Protein AF-A0A7W3LYQ3-F1 (afdb_monomer)

Solvent-accessible surface area (backbone atoms only — not comparable to full-atom values): 3564 Å² total; per-residue (Å²): 89,82,48,70,52,77,50,78,57,96,94,44,78,50,74,52,75,48,75,54,75,90,74,55,84,85,52,45,50,60,61,32,44,79,71,51,24,34,74,76,45,65,76,45,95,85,64,85,40,71,44,72,40,77,103

Structure (mmCIF, N/CA/C/O backbone):
data_AF-A0A7W3LYQ3-F1
#
_entry.id   AF-A0A7W3LYQ3-F1
#
loop_
_atom_site.group_PDB
_atom_site.id
_atom_site.type_symbol
_atom_site.label_atom_id
_atom_site.label_alt_id
_atom_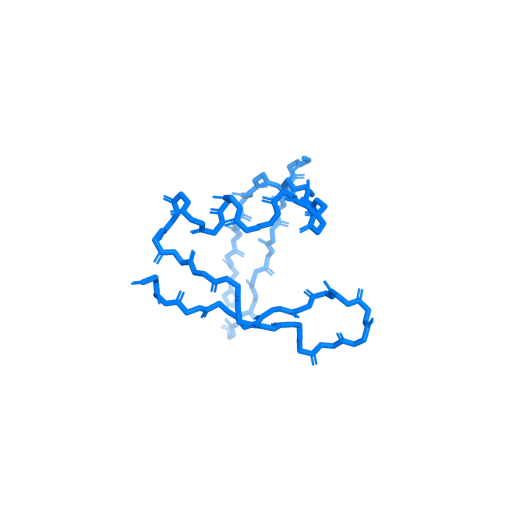site.label_comp_id
_atom_site.label_asym_id
_atom_site.label_entity_id
_atom_site.label_seq_id
_atom_site.pdbx_PDB_ins_code
_atom_site.Cartn_x
_atom_site.Cartn_y
_atom_site.Cartn_z
_atom_site.occupancy
_atom_site.B_iso_or_equiv
_atom_site.auth_seq_id
_atom_site.auth_comp_id
_atom_site.auth_asym_id
_atom_site.auth_atom_id
_atom_site.pdbx_PDB_model_num
ATOM 1 N N . MET A 1 1 ? 12.527 5.283 8.596 1.00 79.88 1 MET A N 1
ATOM 2 C CA . MET A 1 1 ? 12.003 6.192 9.644 1.00 79.88 1 MET A CA 1
ATOM 3 C C . MET A 1 1 ? 10.957 5.421 10.442 1.00 79.88 1 MET A C 1
ATOM 5 O O . MET A 1 1 ? 10.242 4.639 9.836 1.00 79.88 1 MET A O 1
ATOM 9 N N . SER A 1 2 ? 10.895 5.521 11.771 1.00 85.31 2 SER A N 1
ATOM 10 C CA . SER A 1 2 ? 9.823 4.864 12.539 1.00 85.31 2 SER A CA 1
ATOM 11 C C . SER A 1 2 ? 8.622 5.798 12.653 1.00 85.31 2 SER A C 1
ATOM 13 O O . SER A 1 2 ? 8.774 6.992 12.905 1.00 85.31 2 SER A O 1
ATOM 15 N N . ALA A 1 3 ? 7.430 5.256 12.439 1.00 89.50 3 ALA A N 1
ATOM 16 C CA . ALA A 1 3 ? 6.172 5.974 12.549 1.00 89.50 3 ALA A CA 1
ATOM 17 C C . ALA A 1 3 ? 5.192 5.150 13.386 1.00 89.50 3 ALA A C 1
ATOM 19 O O . ALA A 1 3 ? 5.270 3.924 13.429 1.00 89.50 3 ALA A O 1
ATOM 20 N N . THR A 1 4 ? 4.275 5.827 14.071 1.00 93.44 4 THR A N 1
ATOM 21 C CA . THR A 1 4 ? 3.156 5.181 14.761 1.00 93.44 4 THR A CA 1
ATOM 22 C C . THR A 1 4 ? 1.872 5.778 14.225 1.00 93.44 4 THR A C 1
ATOM 24 O O . THR A 1 4 ? 1.654 6.980 14.361 1.00 93.44 4 THR A O 1
ATOM 27 N N . ILE A 1 5 ? 1.040 4.947 13.602 1.00 94.31 5 ILE A N 1
ATOM 28 C CA . ILE A 1 5 ? -0.310 5.340 13.205 1.00 94.31 5 ILE A CA 1
ATOM 29 C C . ILE A 1 5 ? -1.265 5.045 14.353 1.00 94.31 5 ILE A C 1
ATOM 31 O O . ILE A 1 5 ? -1.139 4.038 15.052 1.00 94.31 5 ILE A O 1
ATOM 35 N N . GLU A 1 6 ? -2.236 5.934 14.517 1.00 96.81 6 GLU A N 1
ATOM 36 C CA . GLU A 1 6 ? -3.349 5.779 15.433 1.00 96.81 6 GLU A CA 1
ATOM 37 C C . GLU A 1 6 ? -4.660 5.647 14.653 1.00 96.81 6 GLU A C 1
ATOM 39 O O . GLU A 1 6 ? -4.977 6.481 13.808 1.00 96.81 6 GLU A O 1
ATOM 44 N N . TYR A 1 7 ? -5.440 4.624 14.991 1.00 94.44 7 TYR A N 1
ATOM 45 C CA . TYR A 1 7 ? -6.777 4.391 14.462 1.00 94.44 7 TYR A CA 1
ATOM 46 C C . TYR A 1 7 ? -7.814 4.691 15.544 1.00 94.44 7 TYR A C 1
ATOM 48 O O . TYR A 1 7 ? -7.672 4.232 16.682 1.00 94.44 7 TYR A O 1
ATOM 56 N N . ARG A 1 8 ? -8.869 5.431 15.184 1.00 96.31 8 ARG A N 1
ATOM 57 C CA . ARG A 1 8 ? -10.026 5.707 16.048 1.00 96.31 8 ARG A CA 1
ATOM 58 C C . ARG A 1 8 ? -11.311 5.274 15.355 1.00 96.31 8 ARG A C 1
ATOM 60 O O . ARG A 1 8 ? -11.586 5.742 14.255 1.00 96.31 8 ARG A O 1
ATOM 67 N N . LEU A 1 9 ? -12.097 4.425 16.013 1.00 95.25 9 LEU A N 1
ATOM 68 C CA . LEU A 1 9 ? -13.416 3.996 15.536 1.00 95.25 9 LEU A CA 1
ATOM 69 C C . LEU A 1 9 ? -14.318 3.681 16.734 1.00 95.25 9 LEU A C 1
ATOM 71 O O . LEU A 1 9 ? -13.896 2.955 17.631 1.00 95.25 9 LEU A O 1
ATOM 75 N N . ASP A 1 10 ? -15.529 4.244 16.772 1.00 95.25 10 ASP A N 1
ATOM 76 C CA . ASP A 1 10 ? -16.525 4.042 17.842 1.00 95.25 10 ASP A CA 1
ATOM 77 C C . ASP A 1 10 ? -15.958 4.172 19.268 1.00 95.25 10 ASP A C 1
ATOM 79 O O . ASP A 1 10 ? -16.169 3.332 20.143 1.00 95.25 10 ASP A O 1
ATOM 83 N N . GLY A 1 11 ? -15.162 5.223 19.495 1.00 95.00 11 GLY A N 1
ATOM 84 C CA . GLY A 1 11 ? -14.536 5.508 20.792 1.00 95.00 11 GLY A CA 1
ATOM 85 C C . GLY A 1 11 ? -13.379 4.578 21.170 1.00 95.00 11 GLY A C 1
ATOM 86 O O . GLY A 1 11 ? -12.738 4.783 22.199 1.00 95.00 11 GLY A O 1
ATOM 87 N N . ARG A 1 12 ? -13.065 3.581 20.340 1.00 95.75 12 ARG A N 1
ATOM 88 C CA . ARG A 1 12 ? -11.916 2.695 20.521 1.00 95.75 12 ARG A CA 1
ATOM 89 C C . ARG A 1 12 ? -10.694 3.265 19.812 1.00 95.75 12 ARG A C 1
ATOM 91 O O . ARG A 1 12 ? -10.805 3.905 18.765 1.00 95.75 12 ARG A O 1
ATOM 98 N N . ARG A 1 13 ? -9.526 3.024 20.405 1.00 96.94 13 ARG A N 1
ATOM 99 C CA . ARG A 1 13 ? -8.231 3.516 19.935 1.00 96.94 13 ARG A CA 1
ATOM 100 C C . ARG A 1 13 ? -7.245 2.362 19.827 1.00 96.94 13 ARG A C 1
ATOM 102 O O . ARG A 1 13 ? -7.062 1.620 20.789 1.00 96.94 13 ARG A O 1
ATOM 109 N N . TRP A 1 14 ? -6.566 2.278 18.689 1.00 97.75 14 TRP A N 1
ATOM 110 C CA . TRP A 1 14 ? -5.454 1.357 18.460 1.00 97.75 14 TRP A CA 1
ATOM 111 C C . TRP A 1 14 ? -4.269 2.116 17.894 1.00 97.75 14 TRP A C 1
ATOM 113 O O . TRP A 1 14 ? -4.434 3.112 17.192 1.00 97.75 14 TRP A O 1
ATOM 123 N N . THR A 1 15 ? -3.073 1.626 18.182 1.00 96.19 15 THR A N 1
ATOM 124 C CA . THR A 1 15 ? -1.836 2.165 17.625 1.00 96.19 15 THR A CA 1
ATOM 125 C C . THR A 1 15 ? -1.010 1.040 17.033 1.00 96.19 15 THR A C 1
ATOM 127 O O . THR A 1 15 ? -0.928 -0.036 17.624 1.00 96.19 15 THR A O 1
ATOM 130 N N . HIS A 1 16 ? -0.374 1.300 15.897 1.00 94.06 16 HIS A N 1
ATOM 131 C CA . HIS A 1 16 ? 0.555 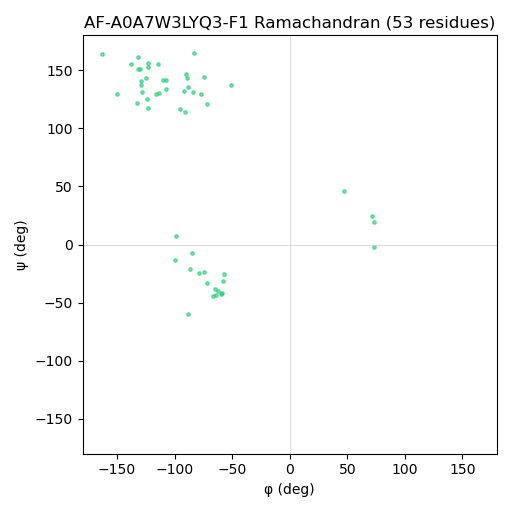0.375 15.261 1.00 94.06 16 HIS A CA 1
ATOM 132 C C . HIS A 1 16 ? 1.820 1.131 14.864 1.00 94.06 16 HIS A C 1
ATOM 134 O O . HIS A 1 16 ? 1.756 2.120 14.129 1.00 94.06 16 HIS A O 1
ATOM 140 N N . SER A 1 17 ? 2.960 0.676 15.379 1.00 93.31 17 SER A N 1
ATOM 141 C CA . SER A 1 17 ? 4.268 1.207 15.013 1.00 93.31 17 SER A CA 1
ATOM 142 C C . SER A 1 17 ? 4.846 0.400 13.859 1.00 93.31 17 SER A C 1
ATOM 144 O O . SER A 1 17 ? 4.868 -0.827 13.907 1.00 93.31 17 SER A O 1
ATOM 146 N N . PHE A 1 18 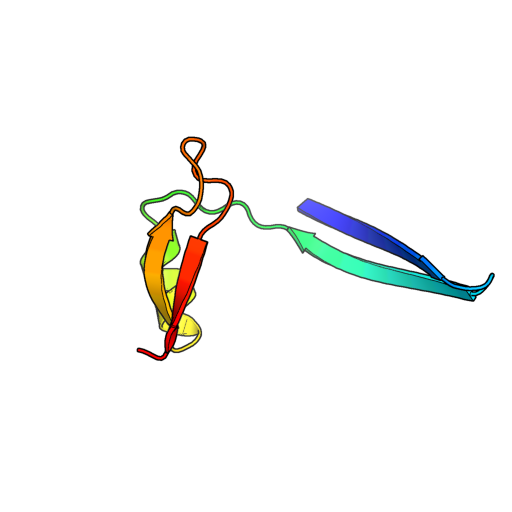? 5.341 1.099 12.845 1.00 88.25 18 PHE A N 1
ATOM 147 C CA . PHE A 1 18 ? 5.962 0.511 11.668 1.00 88.25 18 PHE A CA 1
ATOM 148 C C . PHE A 1 18 ? 7.210 1.301 11.284 1.00 88.25 18 PHE A C 1
ATOM 150 O O . PHE A 1 18 ? 7.357 2.490 11.588 1.00 88.25 18 PHE A O 1
ATOM 157 N N . THR A 1 19 ? 8.132 0.636 10.600 1.00 87.56 19 THR A N 1
ATOM 158 C CA . THR A 1 19 ? 9.260 1.308 9.965 1.00 87.56 19 THR A CA 1
ATOM 159 C C . THR A 1 19 ? 8.859 1.658 8.543 1.00 87.56 19 THR A C 1
ATOM 161 O O . THR A 1 19 ? 8.650 0.771 7.723 1.00 87.56 19 THR A O 1
ATOM 164 N N . SER A 1 20 ? 8.762 2.949 8.235 1.00 82.56 20 SER A N 1
ATOM 165 C CA . SER A 1 20 ? 8.656 3.395 6.853 1.00 82.56 20 SER A CA 1
ATOM 166 C C . SER A 1 20 ? 10.032 3.339 6.191 1.00 82.56 20 SER A C 1
ATOM 168 O O . SER A 1 20 ? 11.032 3.859 6.712 1.00 82.56 20 SER A O 1
ATOM 170 N N . ARG A 1 21 ? 10.079 2.698 5.025 1.00 84.38 21 ARG A N 1
ATOM 171 C CA . ARG A 1 21 ? 11.184 2.783 4.074 1.00 84.38 21 ARG A CA 1
ATOM 172 C C . ARG A 1 21 ? 10.633 3.432 2.813 1.00 84.38 21 ARG A C 1
ATOM 174 O O . ARG A 1 21 ? 9.571 3.043 2.339 1.00 84.38 21 ARG A O 1
ATOM 181 N N . ARG A 1 22 ? 11.323 4.463 2.329 1.00 83.25 22 ARG A N 1
ATOM 182 C CA . ARG A 1 22 ? 11.011 5.072 1.039 1.00 83.25 22 ARG A CA 1
ATOM 183 C C . ARG A 1 22 ? 11.705 4.239 -0.031 1.00 83.25 22 ARG A C 1
ATOM 185 O O . ARG A 1 22 ? 12.887 3.948 0.133 1.00 83.25 22 ARG A O 1
ATOM 192 N N . PHE A 1 23 ? 10.963 3.871 -1.060 1.00 83.38 23 PHE A N 1
ATOM 193 C CA . PHE A 1 23 ? 11.483 3.215 -2.252 1.00 83.38 23 PHE A CA 1
ATOM 194 C C . PHE A 1 23 ? 11.398 4.201 -3.412 1.00 83.38 23 PHE A C 1
ATOM 196 O O . PHE A 1 23 ? 10.454 4.995 -3.464 1.00 83.38 23 PHE A O 1
ATOM 203 N N . GLY A 1 24 ? 12.404 4.193 -4.281 1.00 84.19 24 GLY A N 1
ATOM 204 C CA . GLY A 1 24 ? 12.305 4.840 -5.587 1.00 84.19 24 GLY A CA 1
ATOM 205 C C . GLY A 1 24 ? 11.613 3.937 -6.608 1.00 84.19 24 GLY A C 1
ATOM 206 O O . GLY A 1 24 ? 11.512 2.727 -6.402 1.00 84.19 24 GLY A O 1
ATOM 207 N N . ASP A 1 25 ? 11.190 4.521 -7.728 1.00 83.19 25 ASP A N 1
ATOM 208 C CA . ASP A 1 25 ? 10.513 3.806 -8.819 1.00 83.19 25 ASP A CA 1
ATOM 209 C C . ASP A 1 25 ? 11.358 2.652 -9.380 1.00 83.19 25 ASP A C 1
ATOM 211 O O . ASP A 1 25 ? 10.814 1.632 -9.792 1.00 83.19 25 ASP A O 1
ATOM 215 N N . GLU A 1 26 ? 12.687 2.787 -9.349 1.00 86.81 26 GLU A N 1
ATOM 216 C CA . GLU A 1 26 ? 13.635 1.763 -9.805 1.00 86.81 26 GLU A CA 1
ATOM 217 C C . GLU A 1 26 ? 13.706 0.553 -8.858 1.00 86.81 26 GLU A C 1
ATOM 219 O O . GLU A 1 26 ? 13.888 -0.569 -9.315 1.00 86.81 26 GLU A O 1
ATOM 224 N N . GLU A 1 27 ? 13.541 0.759 -7.546 1.00 90.62 27 GLU A N 1
ATOM 225 C CA . GLU A 1 27 ? 13.609 -0.308 -6.529 1.00 90.62 27 GLU A CA 1
ATOM 226 C C . GLU A 1 27 ? 12.256 -1.008 -6.323 1.00 90.62 27 GLU A C 1
ATOM 228 O O . GLU A 1 27 ? 12.184 -2.114 -5.786 1.00 90.62 27 GLU A O 1
ATOM 233 N N . LEU A 1 28 ? 11.162 -0.345 -6.704 1.00 90.25 28 LEU A N 1
ATOM 234 C CA . LEU A 1 28 ? 9.802 -0.798 -6.439 1.00 90.25 28 LEU A CA 1
ATOM 235 C C . LEU A 1 28 ? 9.473 -2.179 -7.047 1.00 90.25 28 LEU A C 1
ATOM 237 O O . LEU A 1 28 ? 8.861 -2.984 -6.337 1.00 90.25 28 LEU A O 1
ATOM 241 N N . PRO A 1 29 ? 9.865 -2.509 -8.297 1.00 92.69 29 PRO A N 1
ATOM 242 C CA . PRO A 1 29 ? 9.593 -3.822 -8.882 1.00 92.69 29 PRO A CA 1
ATOM 243 C C . PRO A 1 29 ? 10.255 -4.971 -8.117 1.00 92.69 29 PRO A C 1
ATOM 245 O O . PRO A 1 29 ? 9.614 -5.998 -7.901 1.00 92.69 29 PRO A O 1
ATOM 248 N N . ASP A 1 30 ? 11.495 -4.787 -7.659 1.00 93.31 30 ASP A N 1
ATOM 249 C CA . ASP A 1 30 ? 12.243 -5.825 -6.944 1.00 93.31 30 ASP A CA 1
ATOM 250 C C . ASP A 1 30 ? 11.597 -6.133 -5.588 1.00 93.31 30 ASP A C 1
ATOM 252 O O . ASP A 1 30 ? 11.367 -7.293 -5.246 1.00 93.31 30 ASP A O 1
ATOM 256 N N . VAL A 1 31 ? 11.206 -5.093 -4.847 1.00 92.75 31 VAL A N 1
ATOM 257 C CA . VAL A 1 31 ? 10.541 -5.227 -3.538 1.00 92.75 31 VAL A CA 1
ATOM 258 C C . VAL A 1 31 ? 9.172 -5.903 -3.663 1.00 92.75 31 VAL A C 1
ATOM 260 O O . VAL A 1 31 ? 8.785 -6.707 -2.810 1.00 92.75 31 VAL A O 1
ATOM 263 N N . LEU A 1 32 ? 8.424 -5.599 -4.727 1.00 93.69 32 LEU A N 1
ATOM 264 C CA . LEU A 1 32 ? 7.182 -6.309 -5.032 1.00 93.69 32 LEU A CA 1
ATOM 265 C C . LEU A 1 32 ? 7.464 -7.781 -5.352 1.00 93.69 32 LEU A C 1
ATOM 267 O O . LEU A 1 32 ? 6.782 -8.657 -4.813 1.00 93.69 32 LEU A O 1
ATOM 271 N N . GL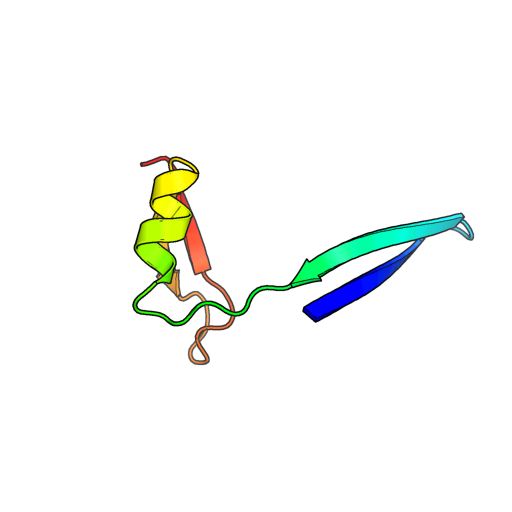Y A 1 33 ? 8.500 -8.048 -6.149 1.00 95.88 33 GLY A N 1
ATOM 272 C CA . GLY A 1 33 ? 8.929 -9.394 -6.520 1.00 95.88 33 GLY A CA 1
ATOM 273 C C . GLY A 1 33 ? 9.286 -10.262 -5.314 1.00 95.88 33 GLY A C 1
ATOM 274 O O . GLY A 1 33 ? 8.846 -11.409 -5.238 1.00 95.88 33 GLY A O 1
ATOM 275 N N . GLU A 1 34 ? 9.979 -9.706 -4.315 1.00 94.88 34 GLU A N 1
ATOM 276 C CA . GLU A 1 34 ? 10.272 -10.385 -3.040 1.00 94.88 34 GLU A CA 1
ATOM 277 C C . GLU A 1 34 ? 9.002 -10.847 -2.299 1.00 94.88 34 GLU A C 1
ATOM 279 O O . GLU A 1 34 ? 9.035 -11.815 -1.539 1.00 94.88 34 GLU A O 1
ATOM 284 N N . SER A 1 35 ? 7.871 -10.183 -2.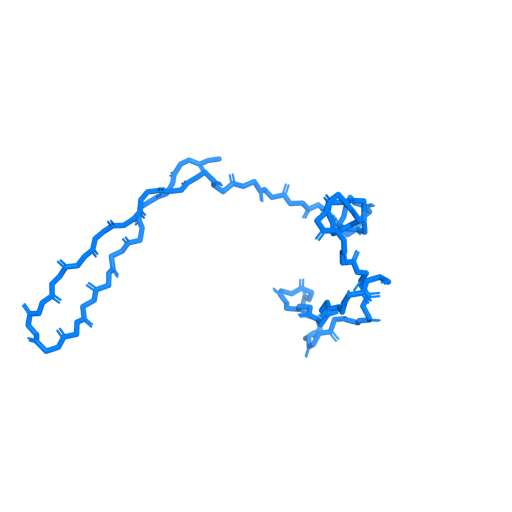548 1.00 93.62 35 SER A N 1
ATOM 285 C CA . SER A 1 35 ? 6.561 -10.500 -1.966 1.00 93.62 35 SER A CA 1
ATOM 286 C C . SER A 1 35 ? 5.656 -11.317 -2.900 1.00 93.62 35 SER A C 1
ATOM 288 O O . SER A 1 35 ? 4.482 -11.519 -2.587 1.00 93.62 35 SER A O 1
ATOM 290 N N . GLY A 1 36 ? 6.165 -11.781 -4.048 1.00 96.50 36 GLY A N 1
ATOM 291 C CA . GLY A 1 36 ? 5.383 -12.507 -5.055 1.00 96.50 36 GLY A CA 1
ATOM 292 C C . GLY A 1 36 ? 4.399 -11.623 -5.825 1.00 96.50 36 GLY A C 1
ATOM 293 O O . GLY A 1 36 ? 3.382 -12.111 -6.320 1.00 96.50 36 GLY A O 1
ATOM 294 N N . LEU A 1 37 ? 4.672 -10.321 -5.897 1.00 97.25 37 LEU A N 1
ATOM 295 C CA . LEU A 1 37 ? 3.863 -9.336 -6.600 1.00 97.25 37 LEU A CA 1
ATOM 296 C C . LEU A 1 37 ? 4.634 -8.744 -7.786 1.00 97.25 37 LEU A C 1
ATOM 298 O 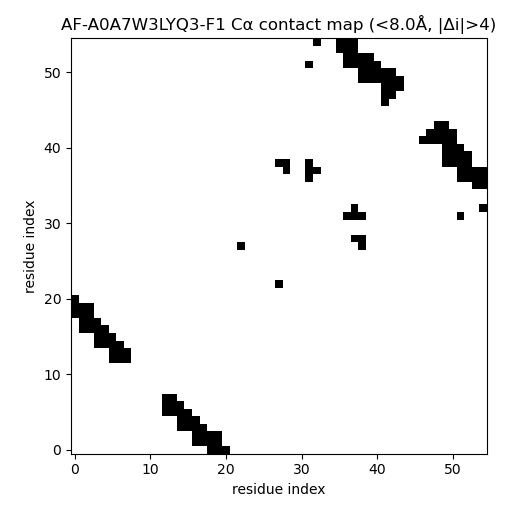O . LEU A 1 37 ? 5.857 -8.692 -7.798 1.00 97.25 37 LEU A O 1
ATOM 302 N N . SER A 1 38 ? 3.898 -8.249 -8.773 1.00 96.25 38 SER A N 1
ATOM 303 C CA . SER A 1 38 ? 4.404 -7.494 -9.918 1.00 96.25 38 SER A CA 1
ATOM 304 C C . SER A 1 38 ? 3.692 -6.148 -10.016 1.00 96.25 38 SER A C 1
ATOM 306 O O . SER A 1 38 ? 2.487 -6.050 -9.751 1.00 96.25 38 SER A O 1
ATOM 308 N N . LEU A 1 39 ? 4.433 -5.109 -10.409 1.00 94.44 39 LEU A N 1
ATOM 309 C CA . LEU A 1 39 ? 3.879 -3.787 -10.699 1.00 94.44 39 LEU A CA 1
ATOM 310 C C . LEU A 1 39 ? 3.084 -3.834 -12.015 1.00 94.44 39 LEU A C 1
ATOM 312 O O . LEU A 1 39 ? 3.646 -4.157 -13.056 1.00 94.44 39 LEU A O 1
ATOM 316 N N . ASP A 1 40 ? 1.791 -3.502 -11.971 1.00 94.88 40 ASP A N 1
ATOM 317 C CA . ASP A 1 40 ? 0.938 -3.361 -13.165 1.00 94.88 40 ASP A CA 1
ATOM 318 C C . ASP A 1 40 ? 1.026 -1.920 -13.688 1.00 94.88 40 ASP A C 1
ATOM 320 O O . ASP A 1 40 ? 1.477 -1.678 -14.806 1.00 94.88 40 ASP A O 1
ATOM 324 N N . ARG A 1 41 ? 0.646 -0.945 -12.850 1.00 93.25 41 ARG A N 1
ATOM 325 C CA . ARG A 1 41 ? 0.680 0.485 -13.192 1.00 93.25 41 ARG A CA 1
ATOM 326 C C . ARG A 1 41 ? 0.606 1.387 -11.965 1.00 93.25 41 ARG A C 1
ATOM 328 O O . ARG A 1 41 ? 0.134 0.963 -10.910 1.00 93.25 41 ARG A O 1
ATOM 335 N N . PHE A 1 42 ? 0.954 2.655 -12.154 1.00 92.69 42 PHE A N 1
ATOM 336 C CA . PHE A 1 42 ? 0.564 3.730 -11.246 1.00 92.69 42 PHE A CA 1
ATOM 337 C C . PHE A 1 42 ? -0.917 4.083 -11.433 1.00 92.69 42 PHE A C 1
ATOM 339 O O . PHE A 1 42 ? -1.470 3.981 -12.532 1.00 92.69 42 PHE A O 1
ATOM 346 N N . LEU A 1 43 ? -1.576 4.430 -10.333 1.00 94.75 43 LEU A N 1
ATOM 347 C CA . LEU A 1 43 ? 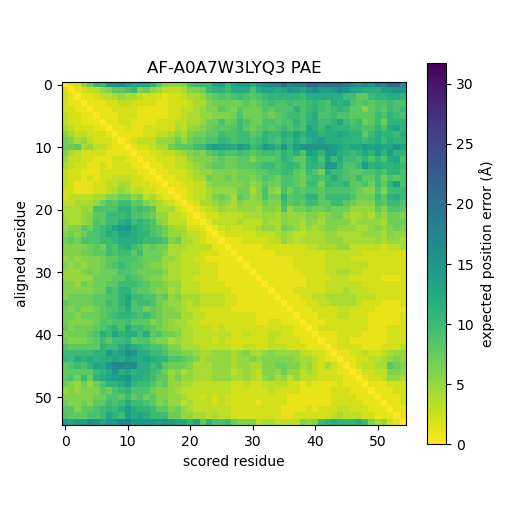-2.987 4.815 -10.287 1.00 94.75 43 LEU A CA 1
ATOM 348 C C . LEU A 1 43 ? -3.174 6.335 -10.250 1.00 94.75 43 LEU A C 1
ATOM 350 O O . LEU A 1 43 ? -4.289 6.808 -10.463 1.00 94.75 43 LEU A 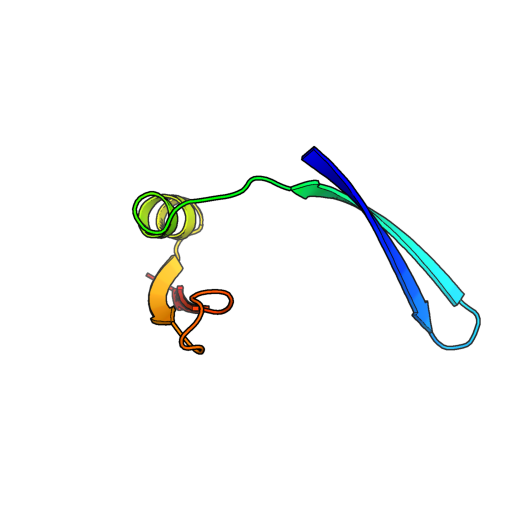O 1
ATOM 354 N N . ASP A 1 44 ? -2.101 7.078 -9.995 1.00 92.62 44 ASP A N 1
ATOM 355 C CA . ASP A 1 44 ? -2.051 8.531 -9.965 1.00 92.62 44 ASP A CA 1
ATOM 356 C C . ASP A 1 44 ? -0.865 9.067 -10.782 1.00 92.62 44 ASP A C 1
ATOM 358 O O . ASP A 1 44 ? 0.079 8.349 -11.110 1.00 92.62 44 ASP A O 1
ATOM 362 N N . GLU A 1 45 ? -0.937 10.349 -11.142 1.00 88.56 45 GLU A N 1
ATOM 363 C CA . GLU A 1 45 ? 0.118 11.026 -11.910 1.00 88.56 45 GLU A CA 1
ATOM 364 C C . GLU A 1 45 ? 1.357 11.328 -11.053 1.00 88.56 45 GLU A C 1
ATOM 366 O O . GLU A 1 45 ? 2.457 11.469 -11.580 1.00 88.56 45 GLU A O 1
ATOM 371 N N . GLU A 1 46 ? 1.181 11.419 -9.732 1.00 87.44 46 GLU A N 1
ATOM 372 C CA . GLU A 1 46 ? 2.251 11.722 -8.774 1.00 87.44 46 GLU A CA 1
ATOM 373 C C . GLU A 1 46 ? 3.054 10.479 -8.346 1.00 87.44 46 GLU A C 1
ATOM 375 O O . GLU A 1 46 ? 4.066 10.617 -7.658 1.00 87.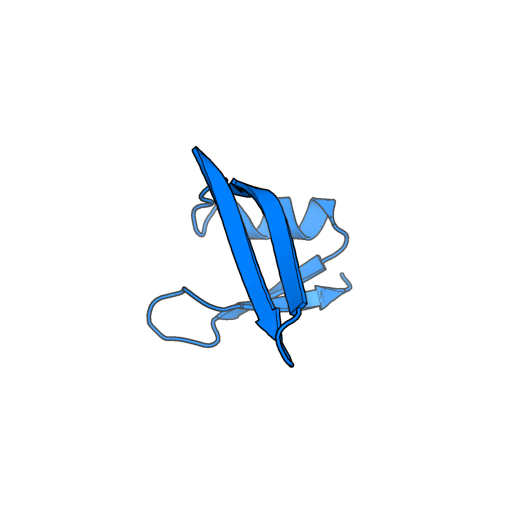44 46 GLU A O 1
ATOM 380 N N . GLY A 1 47 ? 2.623 9.274 -8.738 1.00 84.81 47 GLY A N 1
ATOM 381 C CA . GLY A 1 47 ? 3.290 8.014 -8.405 1.00 84.81 47 GLY A CA 1
ATOM 382 C C . GLY A 1 47 ? 3.119 7.574 -6.945 1.00 84.81 47 GLY A C 1
ATOM 383 O O . GLY A 1 47 ? 3.899 6.767 -6.440 1.00 84.81 47 GLY A O 1
ATOM 384 N N . GLY A 1 48 ? 2.120 8.107 -6.240 1.00 87.88 48 GLY A N 1
ATOM 385 C CA . GLY A 1 48 ? 1.827 7.781 -4.847 1.00 87.88 48 GLY A CA 1
ATOM 386 C C . GLY A 1 48 ? 1.087 6.455 -4.673 1.00 87.88 48 GLY A C 1
ATOM 387 O O . GLY A 1 48 ? 1.194 5.831 -3.613 1.00 87.88 48 GLY A O 1
ATOM 388 N N . TRP A 1 49 ? 0.367 5.999 -5.701 1.00 92.19 49 TRP A N 1
ATOM 389 C CA . TRP A 1 49 ? -0.435 4.779 -5.649 1.00 92.19 49 TRP A CA 1
ATOM 390 C C . TRP A 1 49 ? -0.145 3.846 -6.816 1.00 92.19 49 TRP A C 1
ATOM 392 O O . TRP A 1 49 ? -0.089 4.256 -7.972 1.00 92.19 49 TRP A O 1
ATOM 402 N N . ILE A 1 50 ? -0.049 2.552 -6.514 1.00 93.94 50 ILE A N 1
ATOM 403 C CA . ILE A 1 50 ? 0.175 1.505 -7.510 1.00 93.94 50 ILE A CA 1
ATOM 404 C C . ILE A 1 50 ? -0.915 0.444 -7.481 1.00 93.94 50 ILE A C 1
ATOM 406 O O . ILE A 1 50 ? -1.510 0.143 -6.445 1.00 93.94 50 ILE A O 1
ATOM 410 N N . LEU A 1 51 ? -1.117 -0.179 -8.635 1.00 95.38 51 LEU A N 1
ATOM 411 C CA . LEU A 1 51 ? -1.752 -1.477 -8.749 1.00 95.38 51 LEU A CA 1
ATOM 412 C C . LEU A 1 51 ? -0.659 -2.548 -8.790 1.00 95.38 51 LEU A C 1
ATOM 414 O O . LEU A 1 51 ? 0.130 -2.593 -9.733 1.00 95.38 51 LEU A O 1
ATOM 418 N N . ALA A 1 52 ? -0.637 -3.416 -7.781 1.00 96.56 52 ALA A N 1
ATOM 419 C CA . ALA A 1 52 ? 0.193 -4.615 -7.756 1.00 96.56 52 ALA A CA 1
ATOM 420 C C . ALA A 1 52 ? -0.681 -5.860 -7.954 1.00 96.56 52 ALA A C 1
ATOM 422 O O . ALA A 1 52 ? -1.798 -5.933 -7.433 1.00 96.56 52 ALA A O 1
ATOM 423 N N . ARG A 1 53 ? -0.179 -6.844 -8.698 1.00 96.50 53 ARG A N 1
ATOM 424 C CA . ARG A 1 53 ? -0.841 -8.142 -8.901 1.00 96.50 53 ARG A CA 1
ATOM 425 C C . ARG A 1 53 ? 0.077 -9.279 -8.475 1.00 96.50 53 ARG A C 1
ATOM 427 O O . ARG A 1 53 ? 1.284 -9.075 -8.489 1.00 96.50 53 ARG A O 1
ATOM 434 N N . PRO A 1 54 ? -0.456 -10.460 -8.129 1.00 96.62 54 PRO A N 1
ATOM 435 C CA . PRO A 1 54 ? 0.365 -11.661 -8.028 1.00 96.62 54 PRO A CA 1
ATOM 436 C C . PRO A 1 54 ? 1.198 -11.859 -9.299 1.00 96.62 54 PRO A C 1
ATOM 438 O O . PRO A 1 54 ? 0.681 -11.628 -10.397 1.00 96.62 54 PRO A O 1
ATOM 441 N N . ALA A 1 55 ? 2.467 -12.225 -9.117 1.00 84.69 55 ALA A N 1
ATOM 442 C CA . ALA A 1 55 ? 3.383 -12.569 -10.202 1.00 84.69 55 ALA A CA 1
ATOM 443 C C . ALA A 1 55 ? 2.972 -13.871 -10.912 1.00 84.69 55 ALA A C 1
ATOM 445 O O . ALA A 1 55 ? 2.408 -14.767 -10.239 1.00 84.69 55 ALA A O 1
#

Organism: Actinomadura namibiensis (NCBI:txid182080)

pLDDT: mean 91.78, std 4.73, range [79.88, 97.75]

Sequence (55 aa):
MSATIEYRLDGRRWTHSFTSRRFGDEELPDVLGESGLSLDRFLDEEGGWILARPA

Secondary structure (DSSP, 8-state):
-EEEEEEEETTEEEEEEEE-----TTTHHHHHHHTTEEEEEESSTTS--EEEEE-

Radius of gyration: 14.79 Å; Cα contacts (8 Å, |Δi|>4): 69; chains: 1; bounding box: 30×24×34 Å

Foldseek 3Di:
DKDKDWDDDPNDIDIDIDDDDDDDPVCVQVVLVVVQKGWDDQPDPVSPGTDIDGD

Mean predicted aligned error: 5.57 Å

Nearest PDB structures (foldseek):
  5cm2-assembly1_Z  TM=4.569E-01  e=3.812E-01  Yarrowia lipolytica CLIB122
  1q10-assembly1_B  TM=3.546E-01  e=2.474E+00  Streptococcus sp. 'group G'
  8xve-assembly1_R  TM=4.216E-01  e=5.897E+00  Clostridium perfringens
  7o05-assembly2_B  TM=4.384E-01  e=7.704E+00  Severe acute respiratory syndrome coronavirus 2